Protein AF-A0AAD4VSS5-F1 (afdb_monomer)

InterPro domains:
  IPR040974 Purple acid phosphatase, Fn3-like domain [PF17808] (29-111)

Radius of gyration: 15.89 Å; Cα contacts (8 Å, |Δi|>4): 213; chains: 1; bounding box: 37×31×49 Å

Foldseek 3Di:
DDLPDWDKDKDFDLFWKKKFKAFADPCLPPDDLDQQDDPDPVDDADSGPGDGPDMDTQCVAPVCCNPGSIGMDTHRDDQPLGKMKMWMWGDDDPPDRRTHTDDIDDIDHDPDSPDDDDDDDD

Nearest PDB structures (foldseek):
  3zk4-assembly1_B  TM=9.038E-01  e=1.839E-07  Lupinus luteus
  8g04-assembly1_C  TM=4.714E-01  e=1.312E-01  Homo sapiens
  8u18-assembly1_B  TM=3.556E-01  e=4.342E-01  Mus musculus
  5iie-assembly2_A  TM=4.217E-01  e=3.258E+00  Homo sapiens
  3aaz-assembly1_A  TM=3.83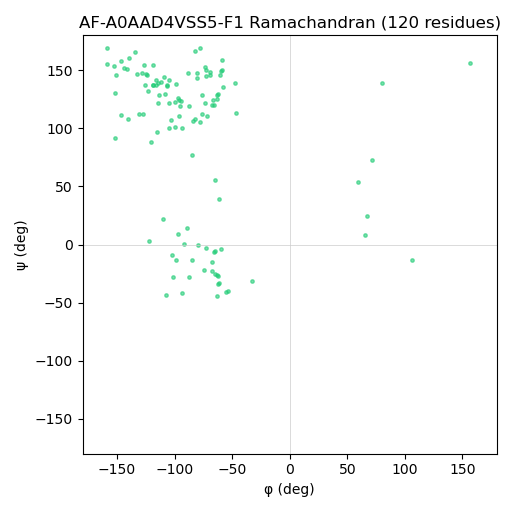4E-01  e=3.936E+00  Homo sapiens

pLDDT: mean 70.53, std 14.66, range [22.94, 89.06]

Solvent-accessible surface area (backbone atoms only — not comparable to full-atom values): 7734 Å² total; per-residue (Å²): 135,86,85,85,73,65,50,77,49,74,53,78,49,70,56,63,36,38,41,35,29,36,75,41,63,78,65,70,69,61,89,57,86,42,70,39,75,71,90,51,93,84,58,66,90,74,38,43,71,65,72,54,77,51,71,48,55,39,54,79,67,23,84,57,17,73,80,71,12,46,32,57,49,77,43,83,84,75,93,77,59,52,35,35,35,43,35,38,25,36,47,76,57,102,82,50,82,66,64,40,79,75,48,70,55,75,73,47,67,63,95,64,50,81,62,95,73,82,90,76,88,131

Sequence (122 aa):
MKFTSGLHVSFKNYVSAMEAYTSGSVNTFDGCSSTCPSTNDRQEALNICSAPIKYRFANDSNADFVKTGEASLKFQLINQRADFSFALFSSGCLACVHPKLVAVSNAIRFVTLKAPFYPRLA

Secondary structure (DSSP, 8-state):
-----PEEEEEE-SS-EEEEEEES-GGGSSS---B---SSTT--S--BSS--SEEEEGGGT-TTHHHH-EEEEEE-----SS-EEEEEEE--STT---PEEEEEPPPB--S-TT--------

Mean predicted aligned error: 9.92 Å

Structure (mmCIF, N/CA/C/O backbone):
data_AF-A0AAD4VSS5-F1
#
_entry.id   AF-A0AAD4VSS5-F1
#
loop_
_atom_site.group_PDB
_atom_site.id
_atom_site.type_symbol
_atom_site.label_atom_id
_atom_site.label_alt_id
_atom_site.label_comp_id
_atom_site.label_asym_id
_atom_site.label_entity_id
_atom_site.label_seq_id
_atom_site.pdbx_PDB_ins_code
_atom_site.Cartn_x
_atom_site.Cartn_y
_atom_site.Cartn_z
_atom_site.occupancy
_atom_site.B_iso_or_equiv
_atom_site.auth_seq_id
_atom_site.auth_comp_id
_atom_site.auth_asym_id
_atom_site.auth_atom_id
_atom_site.pdbx_PDB_model_num
ATOM 1 N N . MET A 1 1 ? -13.441 -3.837 -21.391 1.00 28.86 1 MET A N 1
ATOM 2 C CA . MET A 1 1 ? -12.901 -4.529 -20.199 1.00 28.86 1 MET A CA 1
ATOM 3 C C . MET A 1 1 ? -13.666 -4.038 -18.978 1.00 28.86 1 MET A C 1
ATOM 5 O O . MET A 1 1 ? -13.551 -2.869 -18.639 1.00 28.86 1 MET A O 1
ATOM 9 N N . LYS A 1 2 ? -14.525 -4.878 -18.388 1.00 22.94 2 LYS A N 1
ATOM 10 C CA . LYS A 1 2 ? -15.286 -4.536 -17.176 1.00 22.94 2 LYS A CA 1
ATOM 11 C C . LYS A 1 2 ? -14.385 -4.766 -15.958 1.00 22.94 2 LYS A C 1
ATOM 13 O O . LYS A 1 2 ? -14.092 -5.907 -15.623 1.00 22.94 2 LYS A O 1
ATOM 18 N N . PHE A 1 3 ? -13.934 -3.690 -15.320 1.00 34.94 3 PHE A N 1
ATOM 19 C CA . PHE A 1 3 ? -13.327 -3.732 -13.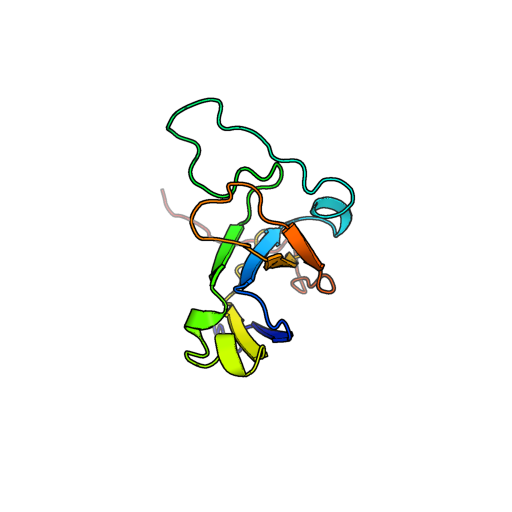987 1.00 34.94 3 PHE A CA 1
ATOM 20 C C . PHE A 1 3 ? -14.457 -3.687 -12.949 1.00 34.94 3 PHE A C 1
ATOM 22 O O . PHE A 1 3 ? -14.769 -2.625 -12.424 1.00 34.94 3 PHE A O 1
ATOM 29 N N . THR A 1 4 ? -15.164 -4.797 -12.729 1.00 38.34 4 THR A N 1
ATOM 30 C CA . THR A 1 4 ? -16.428 -4.769 -11.962 1.00 38.34 4 THR A CA 1
ATOM 31 C C . THR A 1 4 ? -16.314 -5.017 -10.458 1.00 38.34 4 THR A C 1
ATOM 33 O O . THR A 1 4 ? -17.325 -4.928 -9.772 1.00 38.34 4 THR A O 1
ATOM 36 N N . SER A 1 5 ? -15.127 -5.231 -9.893 1.00 51.22 5 SER A N 1
ATOM 37 C CA . SER A 1 5 ? -14.983 -5.327 -8.434 1.00 51.22 5 SER A CA 1
ATOM 38 C C . SER A 1 5 ? -13.637 -4.771 -7.982 1.00 51.22 5 SER A C 1
ATOM 40 O O . SER A 1 5 ? -12.589 -5.336 -8.288 1.00 51.22 5 SER A O 1
ATOM 42 N N . GLY A 1 6 ? -13.667 -3.634 -7.284 1.00 64.31 6 GLY A N 1
ATOM 43 C CA . GLY A 1 6 ? -12.502 -3.140 -6.550 1.00 64.31 6 GLY A CA 1
ATOM 44 C C . GLY A 1 6 ? -12.216 -4.047 -5.356 1.00 64.31 6 GLY A C 1
ATOM 45 O O . GLY A 1 6 ? -13.144 -4.621 -4.787 1.00 64.31 6 GLY A O 1
ATOM 46 N N . LEU A 1 7 ? -10.946 -4.177 -4.990 1.00 77.81 7 LEU A N 1
ATOM 47 C CA . LEU A 1 7 ? -10.552 -4.904 -3.794 1.00 77.81 7 LEU A CA 1
ATOM 48 C C . LEU A 1 7 ? -10.855 -4.038 -2.570 1.00 77.81 7 LEU A C 1
ATOM 50 O O . LEU A 1 7 ? -10.446 -2.877 -2.520 1.00 77.81 7 LEU A O 1
ATOM 54 N N . HIS A 1 8 ? -11.565 -4.611 -1.605 1.00 82.25 8 HIS A N 1
ATOM 55 C CA . HIS A 1 8 ? -11.781 -4.008 -0.298 1.00 82.25 8 HIS A CA 1
ATOM 56 C C . HIS A 1 8 ? -10.749 -4.566 0.677 1.00 82.25 8 HIS A C 1
ATOM 58 O O . HIS A 1 8 ? -10.661 -5.782 0.843 1.00 82.25 8 HIS A O 1
ATOM 64 N N . VAL A 1 9 ? -9.986 -3.682 1.311 1.00 78.62 9 VAL A N 1
ATOM 65 C CA . VAL A 1 9 ? -9.066 -4.024 2.393 1.00 78.62 9 VAL A CA 1
ATOM 66 C C . VAL A 1 9 ? -9.581 -3.352 3.653 1.00 78.62 9 VAL A C 1
ATOM 68 O O . VAL A 1 9 ? -9.778 -2.140 3.677 1.00 78.62 9 VAL A O 1
ATOM 71 N N . SER A 1 10 ? -9.864 -4.147 4.680 1.00 80.38 10 SER A N 1
ATOM 72 C CA . SER A 1 10 ? -10.393 -3.665 5.955 1.00 80.38 10 SER A CA 1
ATOM 73 C C . SER A 1 10 ? -9.394 -3.946 7.061 1.00 80.38 10 SER A C 1
ATOM 75 O O . SER A 1 10 ? -8.820 -5.033 7.121 1.00 80.38 10 SER A O 1
ATOM 77 N N . PHE A 1 11 ? -9.204 -2.981 7.951 1.00 74.62 11 PHE A N 1
ATOM 78 C CA . PHE A 1 11 ? -8.253 -3.089 9.047 1.00 74.62 11 PHE A CA 1
ATOM 79 C C . PHE A 1 11 ? -8.752 -2.350 10.284 1.00 74.62 11 PHE A C 1
ATOM 81 O O . PHE A 1 11 ? -9.590 -1.447 10.210 1.00 74.62 11 PHE A O 1
ATOM 88 N N . LYS A 1 12 ? -8.205 -2.759 11.432 1.00 76.88 12 LYS A N 1
ATOM 89 C CA . LYS A 1 12 ? -8.505 -2.176 12.734 1.00 76.88 12 LYS A CA 1
ATOM 90 C C . LYS A 1 12 ? -7.221 -1.766 13.451 1.00 76.88 12 LYS A C 1
ATOM 92 O O . LYS A 1 12 ? -6.424 -2.621 13.831 1.00 76.88 12 LYS A O 1
ATOM 97 N N . ASN A 1 13 ? -7.004 -0.468 13.622 1.00 70.06 13 ASN A N 1
ATOM 98 C CA . ASN A 1 13 ? -5.920 0.108 14.397 1.00 70.06 13 ASN A CA 1
ATOM 99 C C . ASN A 1 13 ? -6.296 1.481 14.976 1.00 70.06 13 ASN A C 1
ATOM 101 O O . ASN A 1 13 ? -6.748 2.355 14.252 1.00 70.06 13 ASN A O 1
ATOM 105 N N . TYR A 1 14 ? -6.063 1.682 16.274 1.00 58.84 14 TYR A N 1
ATOM 106 C CA . TYR A 1 14 ? -6.411 2.916 16.993 1.00 58.84 14 TYR A CA 1
ATOM 107 C C . TYR A 1 14 ? -5.414 4.074 16.794 1.00 58.84 14 TYR A C 1
ATOM 109 O O . TYR A 1 14 ? -5.599 5.149 17.358 1.00 58.84 14 TYR A O 1
ATOM 117 N N . VAL A 1 15 ? -4.343 3.871 16.024 1.00 63.44 15 VAL A N 1
ATOM 118 C CA . VAL A 1 15 ? -3.312 4.877 15.735 1.00 63.44 15 VAL A CA 1
ATOM 119 C C . VAL A 1 15 ? -3.432 5.307 14.273 1.00 63.44 15 VAL A C 1
ATOM 121 O O . VAL A 1 15 ? -3.744 4.481 13.418 1.00 63.44 15 VAL A O 1
ATOM 124 N N . SER A 1 16 ? -3.185 6.591 13.972 1.00 58.72 16 SER A N 1
ATOM 125 C CA . SER A 1 16 ? -3.161 7.121 12.598 1.00 58.72 16 SER A CA 1
ATOM 126 C C . SER A 1 16 ? -2.341 6.216 11.684 1.00 58.72 16 SER A C 1
ATOM 128 O O . SER A 1 16 ? -1.123 6.082 11.850 1.00 58.72 16 SER A O 1
ATOM 130 N N . ALA A 1 17 ? -3.034 5.58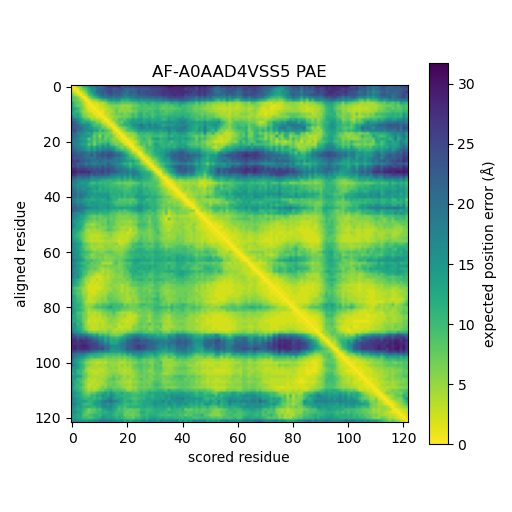5 10.739 1.00 64.25 17 ALA A N 1
ATOM 131 C CA . ALA A 1 17 ? -2.468 4.535 9.921 1.00 64.25 17 ALA A CA 1
ATOM 132 C C . ALA A 1 17 ? -2.473 4.920 8.443 1.00 64.25 17 ALA A C 1
ATOM 134 O O . ALA A 1 17 ? -3.446 5.472 7.920 1.00 64.25 17 ALA A O 1
ATOM 135 N N . MET A 1 18 ? -1.369 4.615 7.774 1.00 66.69 18 MET A N 1
ATOM 136 C CA . MET A 1 18 ? -1.246 4.676 6.328 1.00 66.69 18 MET A CA 1
ATOM 137 C C . MET A 1 18 ? -1.190 3.251 5.792 1.00 66.69 18 MET A C 1
ATOM 139 O O . MET A 1 18 ? -0.408 2.430 6.271 1.00 66.69 18 MET A O 1
ATOM 143 N N . GLU A 1 19 ? -2.021 2.954 4.803 1.00 67.19 19 GLU A N 1
ATOM 144 C CA . GLU A 1 19 ? -2.021 1.670 4.119 1.00 67.19 19 GLU A CA 1
ATOM 145 C C . GLU A 1 19 ? -1.264 1.808 2.800 1.00 67.19 19 GLU A C 1
ATOM 147 O O . GLU A 1 19 ? -1.600 2.644 1.960 1.00 67.19 19 GLU A O 1
ATOM 152 N N . ALA A 1 20 ? -0.232 0.994 2.613 1.00 61.28 20 ALA A N 1
ATOM 153 C CA . ALA A 1 20 ? 0.540 0.951 1.381 1.00 61.28 20 ALA A CA 1
ATOM 154 C C . ALA A 1 20 ? 0.559 -0.473 0.830 1.00 61.28 20 ALA A C 1
ATOM 156 O O . ALA A 1 20 ? 0.566 -1.437 1.594 1.00 61.28 20 ALA A O 1
ATOM 157 N N . TYR A 1 21 ? 0.590 -0.616 -0.494 1.00 68.25 21 TYR A N 1
ATOM 158 C CA . TYR A 1 21 ? 0.734 -1.925 -1.126 1.00 68.25 21 TYR A CA 1
ATOM 159 C C . TYR A 1 21 ? 1.929 -1.963 -2.066 1.00 68.25 21 TYR A C 1
ATOM 161 O O . TYR A 1 21 ? 2.270 -0.976 -2.724 1.00 68.25 21 TYR A O 1
ATOM 169 N N . THR A 1 22 ? 2.564 -3.127 -2.137 1.00 63.34 22 THR A N 1
ATOM 170 C CA . THR A 1 22 ? 3.677 -3.394 -3.052 1.00 63.34 22 THR A CA 1
ATOM 171 C C . THR A 1 22 ? 3.300 -4.527 -3.999 1.00 63.34 22 THR A C 1
ATOM 173 O O . THR A 1 22 ? 2.432 -5.349 -3.697 1.00 63.34 22 THR A O 1
ATOM 176 N N . SER A 1 23 ? 3.931 -4.553 -5.173 1.00 55.88 23 SER A N 1
ATOM 177 C CA . SER A 1 23 ? 3.962 -5.744 -6.018 1.00 55.88 23 SER A CA 1
ATOM 178 C C . SER A 1 23 ? 5.231 -6.527 -5.726 1.00 55.88 23 SER A C 1
ATOM 180 O O . SER A 1 23 ? 6.328 -5.989 -5.883 1.00 55.88 23 SER A O 1
ATOM 182 N N . GLY A 1 24 ? 5.101 -7.790 -5.350 1.00 54.66 24 GLY A N 1
ATOM 183 C CA . GLY A 1 24 ? 6.233 -8.640 -5.010 1.00 54.66 24 GLY A CA 1
ATOM 184 C C . GLY A 1 24 ? 5.822 -9.784 -4.093 1.00 54.66 24 GLY A C 1
ATOM 185 O O . GLY A 1 24 ? 4.804 -9.718 -3.411 1.00 54.66 24 GLY A O 1
ATOM 186 N N . SER A 1 25 ? 6.611 -10.860 -4.115 1.00 43.25 25 SER A N 1
ATOM 187 C CA . SER A 1 25 ? 6.504 -11.976 -3.165 1.00 43.25 25 SER A CA 1
ATOM 188 C C . SER A 1 25 ? 6.407 -11.452 -1.731 1.00 43.25 25 SER A C 1
ATOM 190 O O . SER A 1 25 ? 7.162 -10.552 -1.394 1.00 43.25 25 SER A O 1
ATOM 192 N N . VAL A 1 26 ? 5.542 -12.061 -0.905 1.00 42.97 26 VAL A N 1
ATOM 193 C CA . VAL A 1 26 ? 5.320 -11.832 0.547 1.00 42.97 26 VAL A CA 1
ATOM 194 C C . VAL A 1 26 ? 6.582 -11.429 1.326 1.00 42.97 26 VAL A C 1
ATOM 196 O O . VAL A 1 26 ? 6.513 -10.585 2.215 1.00 42.97 26 VAL A O 1
ATOM 199 N N . ASN A 1 27 ? 7.740 -11.921 0.894 1.00 44.44 27 ASN A N 1
ATOM 200 C CA . ASN A 1 27 ? 9.053 -11.595 1.432 1.00 44.44 27 ASN A CA 1
ATOM 201 C C . ASN A 1 27 ? 9.513 -10.124 1.242 1.00 44.44 27 ASN A C 1
ATOM 203 O O . ASN A 1 27 ? 10.574 -9.773 1.746 1.00 44.44 27 ASN A O 1
ATOM 207 N N . THR A 1 28 ? 8.796 -9.246 0.519 1.00 47.81 28 THR A N 1
ATOM 208 C CA . THR A 1 28 ? 9.180 -7.819 0.368 1.00 47.81 28 THR A CA 1
ATOM 209 C C . THR A 1 28 ? 8.928 -6.973 1.613 1.00 47.81 28 THR A C 1
ATOM 211 O O . THR A 1 28 ? 9.547 -5.915 1.747 1.00 47.81 28 THR A O 1
ATOM 214 N N . PHE A 1 29 ? 8.036 -7.411 2.508 1.00 51.56 29 PHE A N 1
ATOM 215 C CA . PHE A 1 29 ? 7.844 -6.797 3.828 1.00 51.56 29 PHE A CA 1
ATOM 216 C C . PHE A 1 29 ? 8.510 -7.603 4.953 1.00 51.56 29 PHE A C 1
ATOM 218 O O . PHE A 1 29 ? 8.614 -7.104 6.076 1.00 51.56 29 PHE A O 1
ATOM 225 N N . ASP A 1 30 ? 8.999 -8.813 4.657 1.00 43.66 30 ASP A N 1
ATOM 226 C CA . ASP A 1 30 ? 9.699 -9.648 5.625 1.00 43.66 30 ASP A CA 1
ATOM 227 C C . ASP A 1 30 ? 11.120 -9.133 5.854 1.00 43.66 30 ASP A C 1
ATOM 229 O O . ASP A 1 30 ? 12.008 -9.208 5.008 1.00 43.66 30 ASP A O 1
ATOM 233 N N . GLY A 1 31 ? 11.340 -8.634 7.064 1.00 41.00 31 GLY A N 1
ATOM 234 C CA . GLY A 1 31 ? 12.666 -8.602 7.671 1.00 41.00 31 GLY A CA 1
ATOM 235 C C . GLY A 1 31 ? 13.331 -7.240 7.738 1.00 41.00 31 GLY A C 1
ATOM 236 O O . GLY A 1 31 ? 14.279 -7.088 8.502 1.00 41.00 31 GLY A O 1
ATOM 237 N N . CYS A 1 32 ? 12.824 -6.230 7.033 1.00 36.41 32 CYS A N 1
ATOM 238 C CA . CYS A 1 32 ? 13.356 -4.882 7.149 1.00 36.41 32 CYS A CA 1
ATOM 239 C C . CYS A 1 32 ? 12.280 -3.826 6.860 1.00 36.41 32 CYS A C 1
ATOM 241 O O . CYS A 1 32 ? 12.164 -3.285 5.765 1.00 36.41 32 CYS A O 1
ATOM 243 N N . SER A 1 33 ? 11.604 -3.399 7.931 1.00 51.81 33 SER A N 1
ATOM 244 C CA . SER A 1 33 ? 11.203 -1.995 8.133 1.00 51.81 33 SER A CA 1
ATOM 245 C C . SER A 1 33 ? 12.451 -1.085 8.199 1.00 51.81 33 SER A C 1
ATOM 247 O O . SER A 1 33 ? 12.553 -0.210 9.057 1.00 51.81 33 SER A O 1
ATOM 249 N N . SER A 1 34 ? 13.464 -1.351 7.373 1.00 58.69 34 SER A N 1
ATOM 250 C CA . SER A 1 34 ? 14.693 -0.587 7.322 1.00 58.69 34 SER A CA 1
ATOM 251 C C . SER A 1 34 ? 14.366 0.729 6.656 1.00 58.69 3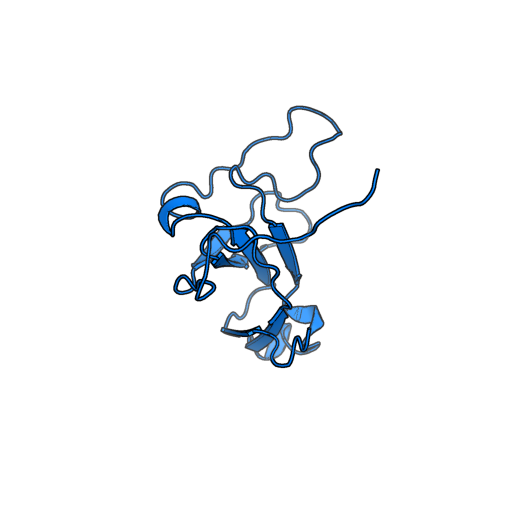4 SER A C 1
ATOM 253 O O . SER A 1 34 ? 13.878 0.773 5.521 1.00 58.69 34 SER A O 1
ATOM 255 N N . THR A 1 35 ? 14.633 1.801 7.385 1.00 65.31 35 THR A N 1
ATOM 256 C CA . THR A 1 35 ? 14.591 3.129 6.811 1.00 65.31 35 THR A CA 1
ATOM 257 C C . THR A 1 35 ? 15.715 3.220 5.781 1.00 65.31 35 THR A C 1
ATOM 259 O O . THR A 1 35 ? 16.881 3.037 6.126 1.00 65.31 35 THR A O 1
ATOM 262 N N . CYS A 1 36 ? 15.373 3.477 4.522 1.00 71.81 36 CYS A N 1
ATOM 263 C CA . CYS A 1 36 ? 16.329 3.808 3.475 1.00 71.81 36 CYS A CA 1
ATOM 264 C C . CYS A 1 36 ? 16.431 5.338 3.412 1.00 71.81 36 CYS A C 1
ATOM 266 O O . CYS A 1 36 ? 15.513 5.966 2.882 1.00 71.81 36 CYS A O 1
ATOM 268 N N . PRO A 1 37 ? 17.473 5.957 3.999 1.00 72.88 37 PRO A N 1
ATOM 269 C CA . PRO A 1 37 ? 17.584 7.408 4.049 1.00 72.88 37 PRO A CA 1
ATOM 270 C C . PRO A 1 37 ? 17.629 8.000 2.641 1.00 72.88 37 PRO A C 1
ATOM 272 O O . PRO A 1 37 ? 18.190 7.406 1.715 1.00 72.88 37 PRO A O 1
ATOM 275 N N . SER A 1 38 ? 17.040 9.185 2.493 1.00 71.88 38 SER A N 1
ATOM 276 C CA . SER A 1 38 ? 17.129 9.930 1.248 1.00 71.88 38 SER A CA 1
ATOM 277 C C . SER A 1 38 ? 18.588 10.302 0.982 1.00 71.88 38 SER A C 1
ATOM 279 O O . SER A 1 38 ? 19.301 10.831 1.831 1.00 71.88 38 SER A O 1
ATOM 281 N N . THR A 1 39 ? 19.038 9.984 -0.223 1.00 79.12 39 THR A N 1
ATOM 282 C CA . THR A 1 39 ? 20.374 10.311 -0.736 1.00 79.12 39 THR A CA 1
ATOM 283 C C . THR A 1 39 ? 20.356 11.555 -1.619 1.00 79.12 39 THR A C 1
ATOM 285 O O . THR A 1 39 ? 21.408 12.091 -1.952 1.00 79.12 39 THR A O 1
ATOM 288 N N . ASN A 1 40 ? 19.166 12.003 -2.026 1.00 79.19 40 ASN A N 1
ATOM 289 C CA . ASN A 1 40 ? 18.947 13.188 -2.842 1.00 79.19 40 ASN A CA 1
ATOM 290 C C . ASN A 1 40 ? 17.507 13.707 -2.680 1.00 79.19 40 ASN A C 1
ATOM 292 O O . ASN A 1 40 ? 16.634 13.003 -2.172 1.00 79.19 40 ASN A O 1
ATOM 296 N N . ASP A 1 41 ? 17.257 14.908 -3.201 1.00 77.88 41 ASP A N 1
ATOM 297 C CA . ASP A 1 41 ? 15.962 15.599 -3.111 1.00 77.88 41 ASP A CA 1
ATOM 298 C C . ASP A 1 41 ? 14.863 14.993 -4.004 1.00 77.88 41 ASP A C 1
ATOM 300 O O . ASP A 1 41 ? 13.728 15.461 -3.990 1.00 77.88 41 ASP A O 1
ATOM 304 N N . ARG A 1 42 ? 15.172 13.959 -4.804 1.00 77.50 42 ARG A N 1
ATOM 305 C CA . ARG A 1 42 ? 14.167 13.235 -5.606 1.00 77.50 42 ARG A CA 1
ATOM 306 C C . ARG A 1 42 ? 13.473 12.130 -4.812 1.00 77.50 42 ARG A C 1
ATOM 308 O O . ARG A 1 42 ? 12.491 11.573 -5.296 1.00 77.50 42 ARG A O 1
ATOM 315 N N . GLN A 1 43 ? 14.003 11.763 -3.644 1.00 69.31 43 GLN A N 1
ATOM 316 C CA . GLN A 1 43 ? 13.370 10.794 -2.756 1.00 69.31 43 GLN A CA 1
ATOM 317 C C . GLN A 1 43 ? 12.324 11.496 -1.893 1.00 69.31 43 GLN A C 1
ATOM 319 O O . GLN A 1 43 ? 12.648 12.242 -0.972 1.00 69.31 43 GLN A O 1
ATOM 324 N N . GLU A 1 44 ? 11.059 11.248 -2.227 1.00 66.94 44 GLU A N 1
ATOM 325 C CA . GLU A 1 44 ? 9.907 11.714 -1.461 1.00 66.94 44 GLU A CA 1
ATOM 326 C C . GLU A 1 44 ? 9.599 10.795 -0.265 1.00 66.94 44 GLU A C 1
ATOM 328 O O . GLU A 1 44 ? 10.138 9.695 -0.135 1.00 66.94 44 GLU A O 1
ATOM 333 N N . ALA A 1 45 ? 8.747 11.281 0.642 1.00 61.31 45 ALA A N 1
ATOM 334 C CA . ALA A 1 45 ? 8.483 10.669 1.940 1.00 61.31 45 ALA A CA 1
ATOM 335 C C . ALA A 1 45 ? 7.954 9.217 1.877 1.00 61.31 45 ALA A C 1
ATOM 337 O O . ALA A 1 45 ? 7.350 8.777 0.902 1.00 61.31 45 ALA A O 1
ATOM 338 N N . LEU A 1 46 ? 8.133 8.527 3.012 1.00 61.25 46 LEU A N 1
ATOM 339 C CA . LEU A 1 46 ? 8.291 7.077 3.199 1.00 61.25 46 LEU A CA 1
ATOM 340 C C . LEU A 1 46 ? 9.633 6.561 2.693 1.00 61.25 46 LEU A C 1
ATOM 342 O O . LEU A 1 46 ? 9.730 5.825 1.718 1.00 61.25 46 LEU A O 1
ATOM 346 N N . ASN A 1 47 ? 10.666 6.901 3.463 1.00 68.56 47 ASN A N 1
ATOM 347 C CA . ASN A 1 47 ? 12.022 6.367 3.381 1.00 68.56 47 ASN A CA 1
ATOM 348 C C . ASN A 1 47 ? 12.059 4.864 3.729 1.00 68.56 47 ASN A C 1
ATOM 350 O O . ASN A 1 47 ? 12.753 4.463 4.653 1.00 68.56 47 ASN A O 1
ATOM 354 N N . ILE A 1 48 ? 11.286 4.021 3.045 1.00 71.88 48 ILE A N 1
ATOM 355 C CA . ILE A 1 48 ? 11.283 2.562 3.188 1.00 71.88 48 ILE A CA 1
ATOM 356 C C . ILE A 1 48 ? 12.000 1.935 1.996 1.00 71.88 48 ILE A C 1
ATOM 358 O O . ILE A 1 48 ? 11.873 2.400 0.867 1.00 71.88 48 ILE A O 1
ATOM 362 N N . CYS A 1 49 ? 12.770 0.876 2.237 1.00 75.25 49 CYS A N 1
ATOM 363 C CA . CYS A 1 49 ? 13.617 0.287 1.194 1.00 75.25 49 CYS A CA 1
ATOM 364 C C . CYS A 1 49 ? 12.843 -0.390 0.054 1.00 75.25 49 CYS A C 1
ATOM 366 O O . CYS A 1 49 ? 13.352 -0.494 -1.060 1.00 75.25 49 CYS A O 1
ATOM 368 N N . SER A 1 50 ? 11.600 -0.792 0.316 1.00 74.19 50 SER A N 1
ATOM 369 C CA . SER A 1 50 ? 10.665 -1.282 -0.695 1.00 74.19 50 SER A CA 1
ATOM 370 C C . SER A 1 50 ? 9.628 -0.199 -0.979 1.00 74.19 50 SER A C 1
ATOM 372 O O . SER A 1 50 ? 8.679 -0.036 -0.211 1.00 74.19 50 SER A O 1
ATOM 374 N N . ALA A 1 51 ? 9.803 0.542 -2.075 1.00 76.12 51 ALA A N 1
ATOM 375 C CA . ALA A 1 51 ? 8.853 1.577 -2.468 1.00 76.12 51 ALA A CA 1
ATOM 376 C C . ALA A 1 51 ? 7.469 0.960 -2.769 1.00 76.12 51 ALA A C 1
ATOM 378 O O . ALA A 1 51 ? 7.377 -0.005 -3.537 1.00 76.12 51 ALA A O 1
ATOM 379 N N . PRO A 1 52 ? 6.381 1.494 -2.190 1.00 77.81 52 PRO A N 1
ATOM 380 C CA . PRO A 1 52 ? 5.042 1.009 -2.474 1.00 77.81 52 PRO A CA 1
ATOM 381 C C . PRO A 1 52 ? 4.601 1.450 -3.871 1.00 77.81 52 PRO A C 1
ATOM 383 O O . PRO A 1 52 ? 4.971 2.526 -4.336 1.00 77.81 52 PRO A O 1
ATOM 386 N N . ILE A 1 53 ? 3.753 0.654 -4.530 1.00 83.50 53 ILE A N 1
ATOM 387 C CA . ILE A 1 53 ? 3.125 1.065 -5.799 1.00 83.50 53 ILE A CA 1
ATOM 388 C C . ILE A 1 53 ? 2.233 2.277 -5.556 1.00 83.50 53 ILE A C 1
ATOM 390 O O . ILE A 1 53 ? 2.189 3.215 -6.351 1.00 83.50 53 ILE A O 1
ATOM 394 N N . LYS A 1 54 ? 1.458 2.210 -4.475 1.00 81.75 54 LYS A N 1
ATOM 395 C CA . LYS A 1 54 ? 0.563 3.270 -4.044 1.00 81.75 54 LYS A CA 1
ATOM 396 C C . LYS A 1 54 ? 0.265 3.093 -2.565 1.00 81.75 54 LYS A C 1
ATOM 398 O O . LYS A 1 54 ? 0.302 1.984 -2.029 1.00 81.75 54 LYS A O 1
ATOM 403 N N . TYR A 1 55 ? -0.079 4.201 -1.935 1.00 80.50 55 TYR A N 1
ATOM 404 C CA . TYR A 1 55 ? -0.571 4.227 -0.576 1.00 80.50 55 TYR A CA 1
ATOM 405 C C . TYR A 1 55 ? -1.790 5.128 -0.433 1.00 80.50 55 TYR A C 1
ATOM 407 O O . TYR A 1 55 ? -2.121 5.905 -1.334 1.00 80.50 55 TYR A O 1
ATOM 415 N N . ARG A 1 56 ? -2.479 4.982 0.695 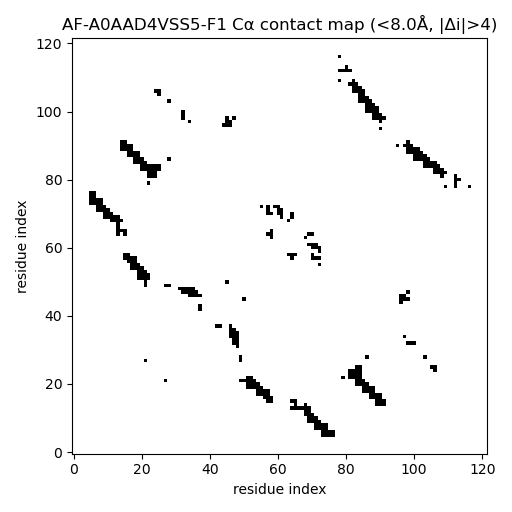1.00 80.69 56 ARG A N 1
ATOM 416 C CA . ARG A 1 56 ? -3.637 5.775 1.078 1.00 80.69 56 ARG A CA 1
ATOM 417 C C . ARG A 1 56 ? -3.722 5.873 2.598 1.00 80.69 56 ARG A C 1
ATOM 419 O O . ARG A 1 56 ? -3.355 4.932 3.297 1.00 80.69 56 ARG A O 1
ATOM 426 N N . PHE A 1 57 ? -4.196 6.996 3.120 1.00 79.38 57 PHE A N 1
ATOM 427 C CA . PHE A 1 57 ? -4.400 7.128 4.559 1.00 79.38 57 PHE A CA 1
ATOM 428 C C . PHE A 1 57 ? -5.715 6.477 4.987 1.00 79.38 57 PHE A C 1
ATOM 430 O O . PHE A 1 57 ? -6.699 6.477 4.249 1.00 79.38 57 PHE A O 1
ATOM 437 N N . ALA A 1 58 ? -5.745 5.924 6.197 1.00 78.50 58 ALA A N 1
ATOM 438 C CA . ALA A 1 58 ? -6.931 5.267 6.736 1.00 78.50 58 ALA A CA 1
ATOM 439 C C . ALA A 1 58 ? -8.128 6.220 6.901 1.00 78.50 58 ALA A C 1
ATOM 441 O O . ALA A 1 58 ? -9.278 5.835 6.668 1.00 78.50 58 ALA A O 1
ATOM 442 N N . ASN A 1 59 ? -7.849 7.482 7.237 1.00 76.81 59 ASN A N 1
ATOM 443 C CA . ASN A 1 59 ? -8.855 8.530 7.401 1.00 76.81 59 ASN A CA 1
ATOM 444 C C . ASN A 1 59 ? -9.546 8.938 6.085 1.00 76.81 59 ASN A C 1
ATOM 446 O O . ASN A 1 59 ? -10.617 9.536 6.139 1.00 76.81 59 ASN A O 1
ATOM 450 N N . ASP A 1 60 ? -9.004 8.572 4.918 1.00 74.69 60 ASP A N 1
ATOM 451 C CA . ASP A 1 60 ? -9.616 8.879 3.618 1.00 74.69 60 ASP A CA 1
ATOM 452 C C . ASP A 1 60 ? -10.971 8.189 3.409 1.00 74.69 60 ASP A C 1
ATOM 454 O O . ASP A 1 60 ? -11.768 8.627 2.578 1.00 74.69 60 ASP A O 1
ATOM 458 N N . SER A 1 61 ? -11.204 7.061 4.085 1.00 75.00 61 SER A N 1
ATOM 459 C CA . SER A 1 61 ? -12.470 6.314 3.999 1.00 75.00 61 SER A CA 1
ATOM 460 C C . SER A 1 61 ? -13.395 6.548 5.182 1.00 75.00 61 SER A C 1
ATOM 462 O O . SER A 1 61 ? -14.609 6.438 5.030 1.00 75.00 61 SER A O 1
ATOM 464 N N . ASN A 1 62 ? -12.831 6.863 6.348 1.00 75.00 62 ASN A N 1
ATOM 465 C CA . ASN A 1 62 ? -13.571 7.047 7.583 1.00 75.00 62 ASN A CA 1
ATOM 466 C C . ASN A 1 62 ? -12.980 8.225 8.367 1.00 75.00 62 ASN A C 1
ATOM 468 O O . ASN A 1 62 ? -11.902 8.114 8.953 1.00 75.00 62 ASN A O 1
ATOM 472 N N . ALA A 1 63 ? -13.704 9.344 8.415 1.00 77.06 63 ALA A N 1
ATOM 473 C CA . ALA A 1 63 ? -13.292 10.517 9.186 1.00 77.06 63 ALA A CA 1
ATOM 474 C C . ALA A 1 63 ? -13.204 10.225 10.699 1.00 77.0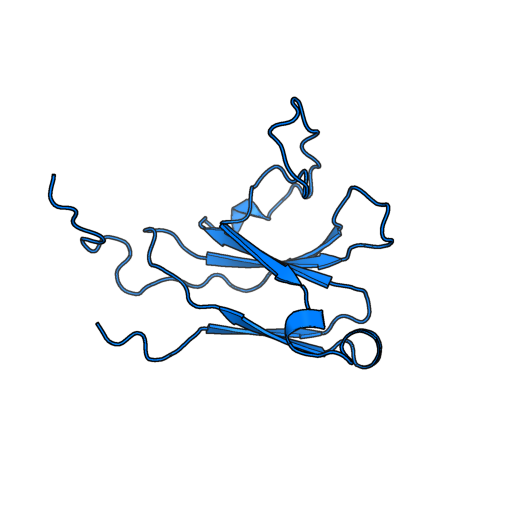6 63 ALA A C 1
ATOM 476 O O . ALA A 1 63 ? -12.387 10.822 11.399 1.00 77.06 63 ALA A O 1
ATOM 477 N N . ASP A 1 64 ? -13.982 9.259 11.197 1.00 75.81 64 ASP A N 1
ATOM 478 C CA . ASP A 1 64 ? -13.961 8.801 12.588 1.00 75.81 64 ASP A CA 1
ATOM 479 C C . ASP A 1 64 ? -12.961 7.655 12.829 1.00 75.81 64 ASP A C 1
ATOM 481 O O . ASP A 1 64 ? -12.991 7.017 13.887 1.00 75.81 64 ASP A O 1
ATOM 485 N N . PHE A 1 65 ? -12.039 7.391 11.892 1.00 73.44 65 PHE A N 1
ATOM 486 C CA . PHE A 1 65 ? -10.996 6.370 12.049 1.00 73.44 65 PHE A CA 1
ATOM 487 C C . PHE A 1 65 ? -10.196 6.557 13.344 1.00 73.44 65 PHE A C 1
ATOM 489 O O . PHE A 1 65 ? -9.943 5.596 14.058 1.00 73.44 65 PHE A O 1
ATOM 496 N N . VAL A 1 66 ? -9.876 7.799 13.716 1.00 72.94 66 VAL A N 1
ATOM 497 C CA . VAL A 1 66 ? -9.120 8.100 14.947 1.00 72.94 66 VAL A CA 1
ATOM 498 C C . VAL A 1 66 ? -9.880 7.681 16.219 1.00 72.94 66 VAL A C 1
ATOM 500 O O . VAL A 1 66 ? -9.260 7.391 17.236 1.00 72.94 66 VAL A O 1
ATOM 503 N N . LYS A 1 67 ? -11.218 7.617 16.175 1.00 76.69 67 LYS A N 1
ATOM 504 C CA . LYS A 1 67 ? -12.058 7.219 17.321 1.00 76.69 67 LYS A CA 1
ATOM 505 C C . LYS A 1 67 ? -12.381 5.726 17.320 1.00 76.69 67 LYS A C 1
ATOM 507 O O . LYS A 1 67 ? -12.392 5.091 18.368 1.00 76.69 67 LYS A O 1
ATOM 512 N N . THR A 1 68 ? -12.691 5.184 16.147 1.00 78.25 68 THR A N 1
ATOM 513 C CA . THR A 1 68 ? -13.162 3.798 15.975 1.00 78.25 68 THR A CA 1
ATOM 514 C C . THR A 1 68 ? -12.012 2.811 15.817 1.00 78.25 68 THR A C 1
ATOM 516 O O . THR A 1 68 ? -12.140 1.634 16.156 1.00 78.25 68 THR A O 1
ATOM 519 N N . GLY A 1 69 ? -10.888 3.297 15.296 1.00 77.62 69 GLY A N 1
ATOM 520 C CA . GLY A 1 69 ? -9.780 2.496 14.824 1.00 77.62 69 GLY A CA 1
ATOM 521 C C . GLY A 1 69 ? -10.126 1.644 13.607 1.00 77.62 69 GLY A C 1
ATOM 522 O O . GLY A 1 69 ? -9.324 0.805 13.247 1.00 77.62 69 GLY A O 1
ATOM 523 N N . GLU A 1 70 ? -11.291 1.786 12.972 1.00 81.38 70 GLU A N 1
ATOM 524 C CA . GLU A 1 70 ? -11.722 0.911 11.875 1.00 81.38 70 GLU A CA 1
ATOM 525 C C . GLU A 1 70 ? -11.806 1.678 10.557 1.00 81.38 70 GLU A C 1
ATOM 527 O O . GLU A 1 70 ? -12.447 2.728 10.464 1.00 81.38 70 GLU A O 1
ATOM 532 N N . ALA A 1 71 ? -11.167 1.146 9.517 1.00 81.38 71 ALA A N 1
ATOM 533 C CA . ALA A 1 71 ? -11.248 1.687 8.166 1.00 81.38 71 ALA A CA 1
ATOM 534 C C . ALA A 1 71 ? -11.309 0.565 7.127 1.00 81.38 71 ALA A C 1
ATOM 536 O O . ALA A 1 71 ? -10.801 -0.541 7.328 1.00 81.38 71 ALA A O 1
ATOM 537 N N . SER A 1 72 ? -11.956 0.874 6.003 1.00 82.44 72 SER A N 1
ATOM 538 C CA . SER A 1 72 ? -12.018 0.004 4.834 1.00 82.44 72 SER A CA 1
ATOM 539 C C . SER A 1 72 ? -11.657 0.816 3.601 1.00 82.44 72 SER A C 1
ATOM 541 O O . SER A 1 72 ? -12.387 1.721 3.190 1.00 82.44 72 SER A O 1
ATOM 543 N N . LEU A 1 73 ? -10.510 0.499 3.013 1.00 83.44 73 LEU A N 1
ATOM 544 C CA . LEU A 1 73 ? -10.009 1.152 1.820 1.00 83.44 73 LEU A CA 1
ATOM 545 C C . LEU A 1 73 ? -10.326 0.307 0.587 1.00 83.44 73 LEU A C 1
ATOM 547 O O . LEU A 1 73 ? -10.214 -0.919 0.569 1.00 83.44 73 LEU A O 1
ATOM 551 N N . LYS A 1 74 ? -10.751 0.994 -0.474 1.00 86.25 74 LYS A N 1
ATOM 552 C CA . LYS A 1 74 ? -11.032 0.382 -1.772 1.00 86.25 74 LYS A CA 1
ATOM 553 C C . LYS A 1 74 ? -9.910 0.704 -2.745 1.00 86.25 74 LYS A C 1
ATOM 555 O O . LYS A 1 74 ? -9.669 1.875 -3.049 1.00 86.25 74 LYS A O 1
ATOM 560 N N . PHE A 1 75 ? -9.285 -0.338 -3.280 1.00 83.75 75 PHE A N 1
ATOM 561 C CA . PHE A 1 75 ? -8.236 -0.236 -4.286 1.00 83.75 75 PHE A CA 1
ATOM 562 C C . PHE A 1 75 ? -8.688 -0.843 -5.611 1.00 83.75 75 PHE A C 1
ATOM 564 O O . PHE A 1 75 ? -9.308 -1.907 -5.669 1.00 83.75 75 PHE A O 1
ATOM 571 N N . GLN A 1 76 ? -8.346 -0.165 -6.703 1.00 87.25 76 GLN A N 1
ATOM 572 C CA . GLN A 1 76 ? -8.436 -0.726 -8.043 1.00 87.25 76 GLN A CA 1
ATOM 573 C C . GLN A 1 76 ? -7.030 -1.116 -8.480 1.00 87.25 76 GLN A C 1
ATOM 575 O O . GLN A 1 76 ? -6.191 -0.254 -8.738 1.00 87.25 76 GLN A O 1
ATOM 580 N N . LEU A 1 77 ? -6.773 -2.419 -8.509 1.00 84.44 77 LEU A N 1
ATOM 581 C CA . LEU A 1 77 ? -5.472 -2.959 -8.872 1.00 84.44 77 LEU A CA 1
ATOM 582 C C . LEU A 1 77 ? -5.380 -3.178 -10.378 1.00 84.44 77 LEU A C 1
ATOM 584 O O . LEU A 1 77 ? -6.357 -3.539 -11.038 1.00 84.44 77 LEU A O 1
ATOM 588 N N . ILE A 1 78 ? -4.172 -3.007 -10.898 1.00 85.81 78 ILE A N 1
ATOM 589 C CA . ILE A 1 78 ? -3.820 -3.319 -12.277 1.00 85.81 78 ILE A CA 1
ATOM 590 C C . ILE A 1 78 ? -2.861 -4.503 -12.294 1.00 85.81 78 ILE A C 1
ATOM 592 O O . ILE A 1 78 ? -1.973 -4.601 -11.452 1.00 85.81 78 ILE A O 1
ATOM 596 N N . ASN A 1 79 ? -3.029 -5.417 -13.248 1.00 83.38 79 ASN A N 1
ATOM 597 C CA . ASN A 1 79 ? -2.134 -6.563 -13.349 1.00 83.38 79 ASN A CA 1
ATOM 598 C C . ASN A 1 79 ? -0.765 -6.102 -13.866 1.00 83.38 79 ASN A C 1
ATOM 600 O O . ASN A 1 79 ? -0.643 -5.701 -15.025 1.00 83.38 79 ASN A O 1
ATOM 604 N N . GLN A 1 80 ? 0.239 -6.151 -12.990 1.00 80.25 80 GLN A N 1
ATOM 605 C CA . GLN A 1 80 ? 1.640 -5.828 -13.282 1.00 80.25 80 GLN A CA 1
ATOM 606 C C . GLN A 1 80 ? 2.544 -7.074 -13.258 1.00 80.25 80 GLN A C 1
ATOM 608 O O . GLN A 1 80 ? 3.756 -6.956 -13.129 1.00 80.25 80 GLN A O 1
ATOM 613 N N . ARG A 1 81 ? 1.969 -8.276 -13.438 1.00 81.19 81 ARG A N 1
ATOM 614 C CA . ARG A 1 81 ? 2.682 -9.571 -13.475 1.00 81.19 81 ARG A CA 1
ATOM 615 C C . ARG A 1 81 ? 3.322 -10.000 -12.148 1.00 81.19 81 ARG A C 1
ATOM 617 O O . ARG A 1 81 ? 4.254 -10.800 -12.153 1.00 81.19 81 ARG A O 1
ATOM 624 N N . ALA A 1 82 ? 2.800 -9.511 -11.029 1.00 82.38 82 ALA A N 1
ATOM 625 C CA . ALA A 1 82 ? 3.277 -9.830 -9.689 1.00 82.38 82 ALA A CA 1
ATOM 626 C C . ALA A 1 82 ? 2.107 -10.020 -8.712 1.00 82.38 82 ALA A C 1
ATOM 628 O O . ALA A 1 82 ? 0.985 -9.571 -8.970 1.00 82.38 82 ALA A O 1
ATOM 629 N N . ASP A 1 83 ? 2.396 -10.700 -7.605 1.00 84.31 83 ASP A N 1
ATOM 630 C CA . ASP A 1 83 ? 1.498 -10.810 -6.456 1.00 84.31 83 ASP A CA 1
ATOM 631 C C . ASP A 1 83 ? 1.482 -9.473 -5.691 1.00 84.31 83 ASP A C 1
ATOM 633 O O . ASP A 1 83 ? 2.451 -8.713 -5.745 1.00 84.31 83 ASP A O 1
ATOM 637 N N . PHE A 1 84 ? 0.385 -9.174 -4.998 1.00 83.56 84 PHE A N 1
ATOM 638 C CA . PHE A 1 84 ? 0.221 -7.966 -4.188 1.00 83.56 84 PHE A CA 1
ATOM 639 C C . PHE A 1 84 ? 0.057 -8.327 -2.719 1.00 83.56 84 PHE A C 1
ATOM 641 O O . PHE A 1 84 ? -0.658 -9.274 -2.387 1.00 83.56 84 PHE A O 1
ATOM 648 N N . SER A 1 85 ? 0.654 -7.525 -1.848 1.00 84.69 85 SER A N 1
ATOM 649 C CA . SER A 1 85 ? 0.450 -7.565 -0.401 1.00 84.69 85 SER A CA 1
ATOM 650 C C . SER A 1 85 ? 0.213 -6.151 0.124 1.00 84.69 85 SER A C 1
ATOM 652 O O . SER A 1 85 ? 0.742 -5.172 -0.414 1.00 84.69 85 SER A O 1
ATOM 654 N N . PHE A 1 86 ? -0.618 -6.045 1.159 1.00 85.00 86 PHE A N 1
ATOM 655 C CA . PHE A 1 86 ? -0.955 -4.787 1.813 1.00 85.00 86 PHE A CA 1
ATOM 656 C C . PHE A 1 86 ? -0.258 -4.730 3.160 1.00 85.00 86 PHE A C 1
ATOM 658 O O . PHE A 1 86 ? -0.245 -5.709 3.904 1.00 85.00 86 PHE A O 1
ATOM 665 N N . ALA A 1 87 ? 0.316 -3.580 3.473 1.00 80.00 87 ALA A N 1
ATOM 666 C CA . ALA A 1 87 ? 0.979 -3.326 4.732 1.00 80.00 87 ALA A CA 1
ATOM 667 C C . ALA A 1 87 ? 0.337 -2.118 5.408 1.00 80.00 87 ALA A C 1
ATOM 669 O O . ALA A 1 87 ? 0.129 -1.064 4.797 1.00 80.00 87 ALA A O 1
ATOM 670 N N . LEU A 1 88 ? 0.033 -2.291 6.689 1.00 81.25 88 LEU A N 1
ATOM 671 C CA . LEU A 1 88 ? -0.466 -1.238 7.550 1.00 81.25 88 LEU A CA 1
ATOM 672 C C . LEU A 1 88 ? 0.703 -0.634 8.314 1.00 81.25 88 LEU A C 1
ATOM 674 O O . LEU A 1 88 ? 1.360 -1.313 9.108 1.00 81.25 88 LEU A O 1
ATOM 678 N N . PHE A 1 89 ? 0.925 0.654 8.104 1.00 78.44 89 PHE A N 1
ATOM 679 C CA . PHE A 1 89 ? 1.930 1.424 8.812 1.00 78.44 89 PHE A CA 1
ATOM 680 C C . PHE A 1 89 ? 1.264 2.351 9.814 1.00 78.44 89 PHE A C 1
ATOM 682 O O . PHE A 1 89 ? 0.283 3.016 9.497 1.00 78.44 89 PHE A O 1
ATOM 689 N N . SER A 1 90 ? 1.826 2.432 11.013 1.00 74.88 90 SER A N 1
ATOM 690 C CA . SER A 1 90 ? 1.480 3.449 11.998 1.00 74.88 90 SER A CA 1
ATOM 691 C C . SER A 1 90 ? 2.497 4.579 11.910 1.00 74.88 90 SER A C 1
ATOM 693 O O . SER A 1 90 ? 3.700 4.350 12.060 1.00 74.88 90 SER A O 1
ATOM 695 N N . SER A 1 91 ? 2.015 5.807 11.733 1.00 62.56 91 SER A N 1
ATOM 696 C CA . SER A 1 91 ? 2.818 7.017 11.902 1.00 62.56 91 SER A CA 1
ATOM 697 C C . SER A 1 91 ? 2.513 7.604 13.278 1.00 62.56 91 SER A C 1
ATOM 699 O O . SER A 1 91 ? 1.475 8.234 13.486 1.00 62.56 91 SER A O 1
ATOM 701 N N . GLY A 1 92 ? 3.393 7.369 14.248 1.00 51.28 92 GLY A N 1
ATOM 702 C CA . GLY A 1 92 ? 3.333 8.079 15.521 1.00 51.28 92 GLY A CA 1
ATOM 703 C C . GLY A 1 92 ? 3.924 9.472 15.335 1.00 51.28 92 GLY A C 1
ATOM 704 O O . GLY A 1 92 ? 5.136 9.581 15.269 1.00 51.28 92 GLY A O 1
ATOM 705 N N . CYS A 1 93 ? 3.079 10.505 15.289 1.00 43.66 93 CYS A N 1
ATOM 706 C CA . CYS A 1 93 ? 3.431 11.930 15.182 1.00 43.66 93 CYS A CA 1
ATOM 707 C C . CYS A 1 93 ? 3.791 12.446 13.770 1.00 43.66 93 CYS A C 1
ATOM 709 O O . CYS A 1 93 ? 4.532 11.822 13.014 1.00 43.66 93 CYS A O 1
ATOM 711 N N . LEU A 1 94 ? 3.294 13.654 13.462 1.00 42.84 94 LEU A N 1
ATOM 712 C CA . LEU A 1 94 ? 3.457 14.418 12.209 1.00 42.84 94 LEU A CA 1
ATOM 713 C C . LEU A 1 94 ? 4.923 14.752 11.849 1.00 42.84 94 LEU A C 1
ATOM 715 O O . LEU A 1 94 ? 5.176 15.319 10.791 1.00 42.84 94 LEU A O 1
ATOM 719 N N . ALA A 1 95 ? 5.877 14.403 12.717 1.00 38.50 95 ALA A N 1
ATOM 720 C CA . ALA A 1 95 ? 7.306 14.679 12.580 1.00 38.50 95 ALA A CA 1
ATOM 721 C C . ALA A 1 95 ? 8.197 13.416 12.596 1.00 38.50 95 ALA A C 1
ATOM 723 O O . ALA A 1 95 ? 9.421 13.533 12.557 1.00 38.50 95 ALA A O 1
ATOM 724 N N . CYS A 1 96 ? 7.634 12.203 12.667 1.00 45.72 96 CYS A N 1
ATOM 725 C CA . CYS A 1 96 ? 8.437 10.981 12.731 1.00 45.72 96 CYS A CA 1
ATOM 726 C C . CYS A 1 96 ? 8.610 10.348 11.344 1.00 45.72 96 CYS A C 1
ATOM 728 O O . CYS A 1 96 ? 7.690 9.772 10.772 1.00 45.72 96 CYS A O 1
ATOM 730 N N . VAL A 1 97 ? 9.844 10.420 10.843 1.00 53.06 97 VAL A N 1
ATOM 731 C CA . VAL A 1 97 ? 10.321 9.945 9.529 1.00 53.06 97 VAL A CA 1
ATOM 732 C C . VAL A 1 97 ? 10.260 8.412 9.375 1.00 53.06 97 VAL A C 1
ATOM 734 O O . VAL A 1 97 ? 10.534 7.884 8.299 1.00 53.06 97 VAL A O 1
ATOM 737 N N . HIS A 1 98 ? 9.923 7.666 10.433 1.00 60.53 98 HIS A N 1
ATOM 738 C CA . HIS A 1 98 ? 10.032 6.205 10.469 1.00 60.53 98 HIS A CA 1
ATOM 739 C C . HIS A 1 98 ? 8.643 5.552 10.592 1.00 60.53 98 HIS A C 1
ATOM 741 O O . HIS A 1 98 ? 8.119 5.438 11.705 1.00 60.53 98 HIS A O 1
ATOM 747 N N . PRO A 1 99 ? 8.025 5.120 9.477 1.00 66.44 99 PRO A N 1
ATOM 748 C CA . PRO A 1 99 ? 6.759 4.398 9.521 1.00 66.44 99 PRO A CA 1
ATOM 749 C C . PRO A 1 99 ? 6.967 3.036 10.192 1.00 66.44 99 PRO A C 1
ATOM 751 O O . PRO A 1 99 ? 7.802 2.242 9.763 1.00 66.44 99 PRO A O 1
ATOM 754 N N . LYS A 1 100 ? 6.204 2.747 11.251 1.00 74.62 100 LYS A N 1
ATOM 755 C CA . LYS A 1 100 ? 6.267 1.450 11.931 1.00 74.62 100 LYS A CA 1
ATOM 756 C C . LYS A 1 100 ? 5.310 0.483 11.251 1.00 74.62 100 LYS A C 1
ATOM 758 O O . LYS A 1 100 ? 4.104 0.725 11.260 1.00 74.62 100 LYS A O 1
ATOM 763 N N . LEU A 1 101 ? 5.828 -0.615 10.706 1.00 76.88 101 LEU A N 1
ATOM 764 C CA . LEU A 1 101 ? 4.991 -1.705 10.207 1.00 76.88 101 LEU A CA 1
ATOM 765 C C . LEU A 1 101 ? 4.205 -2.327 11.372 1.00 76.88 101 LEU A C 1
ATOM 767 O O . LEU A 1 101 ? 4.790 -2.720 12.382 1.00 76.88 101 LEU A O 1
ATOM 771 N N . VAL A 1 102 ? 2.881 -2.383 11.242 1.00 81.19 102 VAL A N 1
ATOM 772 C CA . VAL A 1 102 ? 1.975 -2.924 12.266 1.00 81.19 102 VAL A CA 1
ATOM 773 C C . VAL A 1 102 ? 1.412 -4.275 11.855 1.00 81.19 102 VAL A C 1
ATOM 775 O O . VAL A 1 102 ? 1.327 -5.179 12.681 1.00 81.19 102 VAL A O 1
ATOM 778 N N . ALA A 1 103 ? 1.009 -4.407 10.594 1.00 79.19 103 ALA A N 1
ATOM 779 C CA . ALA A 1 103 ? 0.411 -5.626 10.070 1.00 79.19 103 ALA A CA 1
ATOM 780 C C . ALA A 1 103 ? 0.674 -5.755 8.568 1.00 79.19 103 ALA A C 1
ATOM 782 O O . ALA A 1 103 ? 0.819 -4.751 7.870 1.00 79.19 103 ALA A O 1
ATOM 783 N N . VAL A 1 104 ? 0.687 -6.993 8.080 1.00 81.75 104 VAL A N 1
ATOM 784 C CA . VAL A 1 104 ? 0.766 -7.339 6.656 1.00 81.75 104 VAL A CA 1
ATOM 785 C C . VAL A 1 104 ? -0.410 -8.260 6.331 1.00 81.75 104 VAL A C 1
ATOM 787 O O . VAL A 1 104 ? -0.745 -9.143 7.122 1.00 81.75 104 VAL A O 1
ATOM 790 N N . SER A 1 105 ? -1.072 -8.037 5.198 1.00 81.75 105 SER A N 1
ATOM 791 C CA . SER A 1 105 ? -2.174 -8.871 4.719 1.00 81.75 105 SER A CA 1
ATOM 792 C C . SER A 1 105 ? -1.670 -10.166 4.085 1.00 81.75 105 SER A C 1
ATOM 794 O O . SER A 1 105 ? -0.501 -10.305 3.723 1.00 81.75 105 SER A O 1
ATOM 796 N N . ASN A 1 106 ? -2.588 -11.094 3.816 1.00 81.75 106 ASN A N 1
ATOM 797 C CA . ASN A 1 106 ? -2.310 -12.178 2.881 1.00 81.75 106 ASN A CA 1
ATOM 798 C C . ASN A 1 106 ? -1.955 -11.622 1.490 1.00 81.75 106 ASN A C 1
ATOM 800 O O . ASN A 1 106 ? -2.459 -10.570 1.080 1.00 81.75 106 ASN A O 1
ATOM 804 N N . ALA A 1 107 ? -1.127 -12.360 0.750 1.00 82.06 107 ALA A N 1
ATOM 805 C CA . ALA A 1 107 ? -0.903 -12.064 -0.655 1.00 82.06 107 ALA A CA 1
ATOM 806 C C . ALA A 1 107 ? -2.149 -12.378 -1.484 1.00 82.06 107 ALA A C 1
ATOM 808 O O . ALA A 1 107 ? -2.877 -13.343 -1.228 1.00 82.06 107 ALA A O 1
ATOM 809 N N . ILE A 1 108 ? -2.359 -11.569 -2.513 1.00 85.38 108 ILE A N 1
ATOM 810 C CA . ILE A 1 108 ? -3.375 -11.771 -3.539 1.00 85.38 108 ILE A CA 1
ATOM 811 C C . ILE A 1 108 ? -2.721 -11.723 -4.916 1.00 85.38 108 ILE A C 1
ATOM 813 O O . ILE A 1 108 ? -1.685 -11.090 -5.112 1.00 85.38 108 ILE A O 1
ATOM 817 N N . ARG A 1 109 ? -3.337 -12.377 -5.897 1.00 84.75 109 ARG A N 1
ATOM 818 C CA . ARG A 1 109 ? -2.797 -12.446 -7.255 1.00 84.75 109 ARG A CA 1
ATOM 819 C C . ARG A 1 109 ? -3.892 -12.416 -8.299 1.00 84.75 109 ARG A C 1
ATOM 821 O O . ARG A 1 109 ? -5.007 -12.879 -8.066 1.00 84.75 109 ARG A O 1
ATOM 828 N N . PHE A 1 110 ? -3.551 -11.903 -9.474 1.00 84.06 110 PHE A N 1
ATOM 829 C CA . PHE A 1 110 ? -4.403 -12.055 -10.645 1.00 84.06 110 PHE A CA 1
ATOM 830 C C . PHE A 1 110 ? -4.339 -13.497 -11.151 1.00 84.06 110 PHE A C 1
ATOM 832 O O . PHE A 1 110 ? -3.278 -14.117 -11.134 1.00 84.06 110 PHE A O 1
ATOM 839 N N . VAL A 1 111 ? -5.464 -14.003 -11.663 1.00 84.94 111 VAL A N 1
ATOM 840 C CA . VAL A 1 111 ? -5.574 -15.372 -12.201 1.00 84.94 111 VAL A CA 1
ATOM 841 C C . VAL A 1 111 ? -4.524 -15.638 -13.289 1.00 84.94 111 VAL A C 1
ATOM 843 O O . VAL A 1 111 ? -3.891 -16.689 -13.293 1.00 84.94 111 VAL A O 1
ATOM 846 N N . THR A 1 112 ? -4.281 -14.660 -14.170 1.00 82.31 112 THR A N 1
ATOM 847 C CA . THR A 1 112 ? -3.309 -14.783 -15.267 1.00 82.31 112 THR A CA 1
ATOM 848 C C . THR A 1 112 ? -2.227 -13.714 -15.162 1.00 82.31 112 THR A C 1
ATOM 850 O O . THR A 1 112 ? -2.328 -12.644 -15.764 1.00 82.31 112 THR A O 1
ATOM 853 N N . LEU A 1 113 ? -1.151 -14.007 -14.427 1.00 70.19 113 LEU A N 1
ATOM 854 C CA . LEU A 1 113 ? -0.029 -13.076 -14.233 1.00 70.19 113 LEU A CA 1
ATOM 855 C C . LEU A 1 113 ? 0.679 -12.699 -15.544 1.00 70.19 113 LEU A C 1
ATOM 857 O O . LEU A 1 113 ? 1.140 -11.575 -15.684 1.00 70.19 113 LEU A O 1
ATOM 861 N N . LYS A 1 114 ? 0.756 -13.606 -16.529 1.00 76.44 114 LYS A N 1
ATOM 862 C CA . LYS A 1 114 ? 1.527 -13.387 -17.768 1.00 76.44 114 LYS A CA 1
ATOM 863 C C . LYS A 1 114 ? 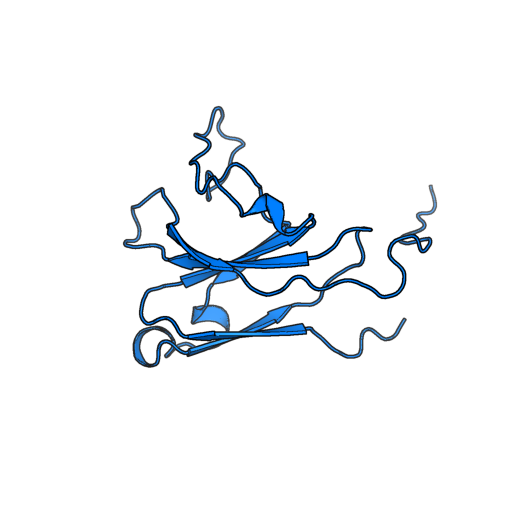0.719 -12.900 -18.978 1.00 76.44 114 LYS A C 1
ATOM 865 O O . LYS A 1 114 ? 1.284 -12.836 -20.069 1.00 76.44 114 LYS A O 1
ATOM 870 N N . ALA A 1 115 ? -0.550 -12.524 -18.820 1.00 77.12 115 ALA A N 1
ATOM 871 C CA . ALA A 1 115 ? -1.354 -12.080 -19.961 1.00 77.12 115 ALA A CA 1
ATOM 872 C C . ALA A 1 115 ? -0.740 -10.840 -20.664 1.00 77.12 115 ALA A C 1
ATOM 874 O O . ALA A 1 115 ? -0.026 -10.052 -20.034 1.00 77.12 115 ALA A O 1
ATOM 875 N N . PRO A 1 116 ? -0.928 -10.677 -21.985 1.00 74.94 116 PRO A N 1
ATOM 876 C CA . PRO A 1 116 ? -0.507 -9.471 -22.690 1.00 74.94 116 PRO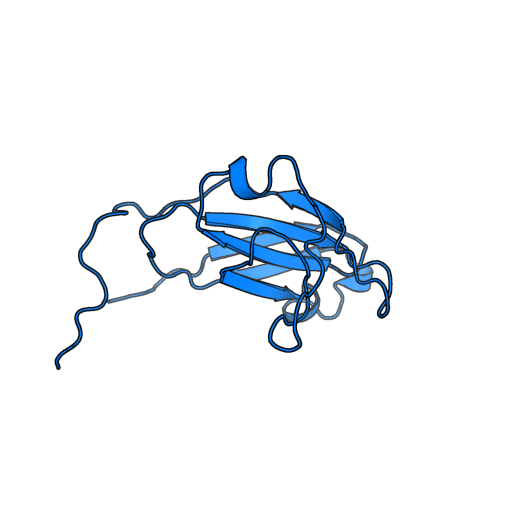 A CA 1
ATOM 877 C C . PRO A 1 116 ? -1.368 -8.292 -22.218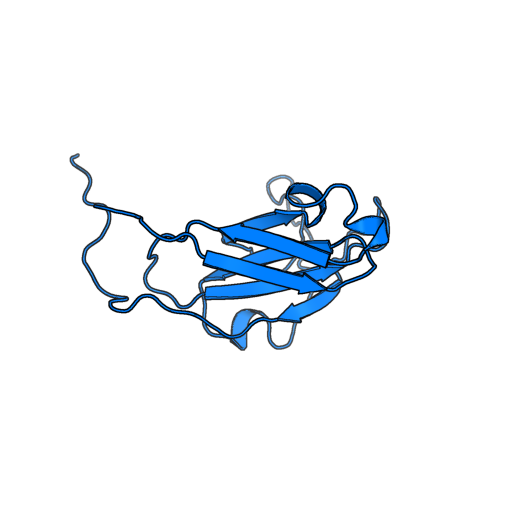 1.00 74.94 116 PRO A C 1
ATOM 879 O O . PRO A 1 116 ? -2.591 -8.319 -22.342 1.00 74.94 116 PRO A O 1
ATOM 882 N N . PHE A 1 117 ? -0.732 -7.267 -21.652 1.00 77.88 117 PHE A N 1
ATOM 883 C CA . PHE A 1 117 ? -1.410 -6.082 -21.127 1.00 77.88 117 PHE A CA 1
ATOM 884 C C . PHE A 1 117 ? -0.784 -4.806 -21.687 1.00 77.88 117 PHE A C 1
ATOM 886 O O . PHE A 1 117 ? 0.424 -4.748 -21.904 1.00 77.88 117 PHE A O 1
ATOM 893 N N . TYR A 1 118 ? -1.630 -3.790 -21.863 1.00 81.75 118 TYR A N 1
ATOM 894 C CA . TYR A 1 118 ? -1.275 -2.418 -22.247 1.00 81.75 118 TYR A CA 1
ATOM 895 C C . TYR A 1 118 ? -0.531 -2.274 -23.591 1.00 81.75 118 TYR A C 1
ATOM 897 O O . TYR A 1 118 ? 0.521 -1.634 -23.625 1.00 81.75 118 TYR A O 1
ATOM 905 N N . PRO A 1 119 ? -1.057 -2.811 -24.713 1.00 84.44 119 PRO A N 1
ATOM 906 C CA . PRO A 1 119 ? -0.508 -2.477 -26.023 1.00 84.44 119 PRO A CA 1
ATOM 907 C C . PRO A 1 119 ? -0.570 -0.958 -26.238 1.00 84.44 119 PRO A C 1
ATOM 909 O O . PRO A 1 119 ? -1.578 -0.313 -25.934 1.00 84.44 119 PRO A O 1
ATOM 912 N N . ARG A 1 120 ? 0.519 -0.385 -26.747 1.00 89.06 120 ARG A N 1
ATOM 913 C CA . ARG A 1 120 ? 0.599 1.017 -27.163 1.00 89.06 120 ARG A CA 1
ATOM 914 C C . ARG A 1 120 ? 0.925 1.051 -28.650 1.00 89.06 120 ARG A C 1
ATOM 916 O O . ARG A 1 120 ? 1.748 0.266 -29.110 1.00 89.06 120 ARG A O 1
ATOM 923 N N . LEU A 1 121 ? 0.252 1.934 -29.377 1.00 86.06 121 LEU A N 1
ATOM 924 C CA . LEU A 1 121 ? 0.648 2.304 -30.732 1.00 86.06 121 LEU A CA 1
ATOM 925 C C . LEU A 1 121 ? 1.776 3.339 -30.621 1.00 86.06 121 LEU A C 1
ATOM 927 O O . LEU A 1 121 ? 1.767 4.130 -29.673 1.00 86.06 121 LEU A O 1
ATOM 931 N N . ALA A 1 122 ? 2.743 3.270 -31.533 1.00 85.12 122 ALA A N 1
ATOM 932 C CA . ALA A 1 122 ? 3.868 4.198 -31.628 1.00 85.12 122 ALA A CA 1
ATOM 933 C C . ALA A 1 122 ? 3.550 5.331 -32.607 1.00 85.12 122 ALA A C 1
ATOM 935 O O . ALA A 1 122 ? 2.859 5.041 -33.611 1.00 85.12 122 ALA A O 1
#

Organism: Prunus dulcis (NCBI:txid3755)